Protein AF-A0ABD2WSH3-F1 (afdb_monomer_lite)

Structure (mmCIF, N/CA/C/O backbone):
data_AF-A0ABD2WSH3-F1
#
_entry.id   AF-A0ABD2WSH3-F1
#
loop_
_atom_site.group_PDB
_atom_site.id
_atom_site.type_symbol
_atom_site.label_atom_id
_atom_site.label_alt_id
_atom_site.label_comp_id
_atom_site.label_asym_id
_atom_site.label_entity_id
_atom_site.label_seq_id
_atom_site.pdbx_PDB_ins_code
_atom_site.Cartn_x
_atom_site.Cartn_y
_atom_site.Cartn_z
_atom_site.occupancy
_atom_site.B_iso_or_equiv
_atom_site.auth_seq_id
_atom_site.auth_comp_id
_atom_site.auth_asym_id
_atom_site.auth_atom_id
_atom_site.pdbx_PDB_model_num
ATOM 1 N N . MET A 1 1 ? 46.810 -30.510 35.797 1.00 37.12 1 MET A N 1
ATOM 2 C CA . MET A 1 1 ? 46.878 -29.130 35.278 1.00 37.12 1 MET A CA 1
ATOM 3 C C . MET A 1 1 ? 45.743 -29.002 34.269 1.00 37.12 1 MET A C 1
ATOM 5 O O . MET A 1 1 ? 45.830 -29.644 33.237 1.00 37.12 1 MET A O 1
ATOM 9 N N . THR A 1 2 ? 44.532 -28.614 34.702 1.00 35.97 2 THR A N 1
ATOM 10 C CA . THR A 1 2 ? 44.006 -27.218 34.716 1.00 35.97 2 THR A CA 1
ATOM 11 C C . THR A 1 2 ? 44.021 -26.618 33.307 1.00 35.97 2 THR A C 1
ATOM 13 O O . THR A 1 2 ? 45.069 -26.617 32.684 1.00 35.97 2 THR A O 1
ATOM 16 N N . SER A 1 3 ? 42.962 -26.050 32.745 1.00 34.59 3 SER A N 1
ATOM 17 C CA . SER A 1 3 ? 41.695 -25.569 33.289 1.00 34.59 3 SER A CA 1
ATOM 18 C C . SER A 1 3 ? 40.853 -25.078 32.103 1.00 34.59 3 SER A C 1
ATOM 20 O O . SER A 1 3 ? 41.436 -24.583 31.146 1.00 34.59 3 SER A O 1
ATOM 22 N N . LEU A 1 4 ? 39.527 -25.187 32.232 1.00 31.66 4 LEU A N 1
ATOM 23 C CA . LEU A 1 4 ? 38.538 -24.158 31.868 1.00 31.66 4 LEU A CA 1
ATOM 24 C C . LEU A 1 4 ? 38.618 -23.524 30.461 1.00 31.66 4 LEU A C 1
ATOM 26 O O . LEU A 1 4 ? 39.469 -22.685 30.196 1.00 31.66 4 LEU A O 1
ATOM 30 N N . ASP A 1 5 ? 37.665 -23.839 29.579 1.00 36.91 5 ASP A N 1
ATOM 31 C CA . ASP A 1 5 ? 36.360 -23.143 29.503 1.00 36.91 5 ASP A CA 1
ATOM 32 C C . ASP A 1 5 ? 35.685 -23.430 28.138 1.00 36.91 5 ASP A C 1
ATOM 34 O O . ASP A 1 5 ? 36.282 -23.250 27.084 1.00 36.91 5 ASP A O 1
ATOM 38 N N . VAL A 1 6 ? 34.525 -24.110 28.108 1.00 38.72 6 VAL A N 1
ATOM 39 C CA . VAL A 1 6 ? 33.180 -23.481 28.095 1.00 38.72 6 VAL A CA 1
ATOM 40 C C . VAL A 1 6 ? 32.954 -22.824 26.716 1.00 38.72 6 VAL A C 1
ATOM 42 O O . VAL A 1 6 ? 33.481 -21.761 26.434 1.00 38.72 6 VAL A O 1
ATOM 45 N N . LEU A 1 7 ? 32.268 -23.460 25.753 1.00 36.41 7 LEU A N 1
ATOM 46 C CA . LEU A 1 7 ? 30.800 -23.527 25.679 1.00 36.41 7 LEU A CA 1
ATOM 47 C C . LEU A 1 7 ? 30.296 -24.593 24.667 1.00 36.41 7 LEU A C 1
ATOM 49 O O . LEU A 1 7 ? 30.609 -24.536 23.482 1.00 36.41 7 LEU A O 1
ATOM 53 N N . THR A 1 8 ? 29.433 -25.487 25.180 1.00 39.41 8 THR A N 1
ATOM 54 C CA . THR A 1 8 ? 28.201 -26.064 24.569 1.00 39.41 8 THR A CA 1
ATOM 55 C C . THR A 1 8 ? 28.339 -26.903 23.286 1.00 39.41 8 THR A C 1
ATOM 57 O O . THR A 1 8 ? 28.443 -26.360 22.196 1.00 39.41 8 THR A O 1
ATOM 60 N N . ASN A 1 9 ? 28.394 -28.242 23.326 1.00 32.53 9 ASN A N 1
ATOM 61 C CA . ASN A 1 9 ? 27.318 -29.204 23.650 1.00 32.53 9 ASN A CA 1
ATOM 62 C C . ASN A 1 9 ? 25.937 -28.880 23.059 1.00 32.53 9 ASN A C 1
ATOM 64 O O . ASN A 1 9 ? 25.211 -28.096 23.659 1.00 32.53 9 ASN A O 1
ATOM 68 N N . ASN A 1 10 ? 25.580 -29.662 22.026 1.00 43.16 10 ASN A N 1
ATOM 69 C CA . ASN A 1 10 ? 24.238 -30.131 21.648 1.00 43.16 10 ASN A CA 1
ATOM 70 C C . ASN A 1 10 ? 23.160 -29.067 21.398 1.00 43.16 10 ASN A C 1
ATOM 72 O O . ASN A 1 10 ? 23.348 -27.899 21.684 1.00 43.16 10 ASN A O 1
ATOM 76 N N . VAL A 1 11 ? 21.987 -29.536 20.943 1.00 38.12 11 VAL A N 1
ATOM 77 C CA . VAL A 1 11 ? 20.699 -28.814 20.903 1.00 38.12 11 VAL A CA 1
ATOM 78 C C . VAL A 1 11 ? 20.495 -28.067 19.562 1.00 38.12 11 VAL A C 1
ATOM 80 O O . VAL A 1 11 ? 20.965 -26.957 19.397 1.00 38.12 11 VAL A O 1
ATOM 83 N N . PHE A 1 12 ? 19.834 -28.565 18.510 1.00 37.25 12 PHE A N 1
ATOM 84 C CA . PHE A 1 12 ? 18.786 -29.573 18.353 1.00 37.25 12 PHE A CA 1
ATOM 85 C C . PHE A 1 12 ? 18.734 -30.034 16.886 1.00 37.25 12 PHE A C 1
ATOM 87 O O . PHE A 1 12 ? 18.608 -29.204 15.988 1.00 37.25 12 PHE A O 1
ATOM 94 N N . ASP A 1 13 ? 18.670 -31.343 16.665 1.00 50.66 13 ASP A N 1
ATOM 95 C CA . ASP A 1 13 ? 17.848 -31.888 15.589 1.00 50.66 13 ASP A CA 1
ATOM 96 C C . ASP A 1 13 ? 16.456 -32.108 16.198 1.00 50.66 13 ASP A C 1
ATOM 98 O O . ASP A 1 13 ? 16.278 -33.037 16.982 1.00 50.66 13 ASP A O 1
ATOM 102 N N . HIS A 1 14 ? 15.511 -31.189 15.964 1.00 34.41 14 HIS A N 1
ATOM 103 C CA . HIS A 1 14 ? 14.078 -31.343 16.259 1.00 34.41 14 HIS A CA 1
ATOM 104 C C . HIS A 1 14 ? 13.249 -30.585 15.204 1.00 34.41 14 HIS A C 1
ATOM 106 O O . HIS A 1 14 ? 13.527 -29.413 14.933 1.00 34.41 14 HIS A O 1
ATOM 112 N N . PRO A 1 15 ? 12.189 -31.203 14.653 1.00 50.97 15 PRO A N 1
ATOM 113 C CA . PRO A 1 15 ? 11.318 -30.580 13.670 1.00 50.97 15 PRO A CA 1
ATOM 114 C C . PRO A 1 15 ? 10.407 -29.569 14.372 1.00 50.97 15 PRO A C 1
ATOM 116 O O . PRO A 1 15 ? 9.806 -29.872 15.403 1.00 50.97 15 PRO A O 1
ATOM 119 N N . ARG A 1 16 ? 10.256 -28.365 13.816 1.00 38.31 16 ARG A N 1
ATOM 120 C CA . ARG A 1 16 ? 9.211 -27.429 14.251 1.00 38.31 16 ARG A CA 1
ATOM 121 C C . ARG A 1 16 ? 8.373 -26.976 13.063 1.00 38.31 16 ARG A C 1
ATOM 123 O O . ARG A 1 16 ? 8.571 -25.909 12.498 1.00 38.31 16 ARG A O 1
ATOM 130 N N . SER A 1 17 ? 7.361 -27.782 12.750 1.00 51.34 17 SER A N 1
ATOM 131 C CA . SER A 1 17 ? 6.026 -27.212 12.539 1.00 51.34 17 SER A CA 1
ATOM 132 C C . SER A 1 17 ? 5.772 -26.172 13.636 1.00 51.34 17 SER A C 1
ATOM 134 O O . SER A 1 17 ? 5.991 -26.507 14.800 1.00 51.34 17 SER A O 1
ATOM 136 N N . ASN A 1 18 ? 5.371 -24.944 13.280 1.00 30.61 18 ASN A N 1
ATOM 137 C CA . ASN A 1 18 ? 4.349 -24.129 13.968 1.00 30.61 18 ASN A CA 1
ATOM 138 C C . ASN A 1 18 ? 4.483 -22.633 13.615 1.00 30.61 18 ASN A C 1
ATOM 140 O O . ASN A 1 18 ? 5.328 -21.917 14.139 1.00 30.61 18 ASN A O 1
ATOM 144 N N . SER A 1 19 ? 3.594 -22.168 12.731 1.00 37.47 19 SER A N 1
ATOM 145 C CA . SER A 1 19 ? 2.969 -20.835 12.771 1.00 37.47 19 SER A CA 1
ATOM 146 C C . SER A 1 19 ? 3.857 -19.603 13.038 1.00 37.47 19 SER A C 1
ATOM 148 O O . SER A 1 19 ? 3.606 -18.867 13.991 1.00 37.47 19 SER A O 1
ATOM 150 N N . ASN A 1 20 ? 4.800 -19.265 12.155 1.00 37.34 20 ASN A N 1
ATOM 151 C CA . ASN A 1 20 ? 5.231 -17.864 12.059 1.00 37.34 20 ASN A CA 1
ATOM 152 C C . ASN A 1 20 ? 4.184 -17.095 11.254 1.00 37.34 20 ASN A C 1
ATOM 154 O O . ASN A 1 20 ? 4.346 -16.864 10.054 1.00 37.34 20 ASN A O 1
ATOM 158 N N . SER A 1 21 ? 3.076 -16.729 11.902 1.00 54.91 21 SER A N 1
ATOM 159 C CA . SER A 1 21 ? 2.169 -15.758 11.307 1.00 54.91 21 SER A CA 1
ATOM 160 C C . SER A 1 21 ? 2.895 -14.411 11.252 1.00 54.91 21 SER A C 1
ATOM 162 O O . SER A 1 21 ? 2.955 -13.674 12.236 1.00 54.91 21 SER A O 1
ATOM 164 N 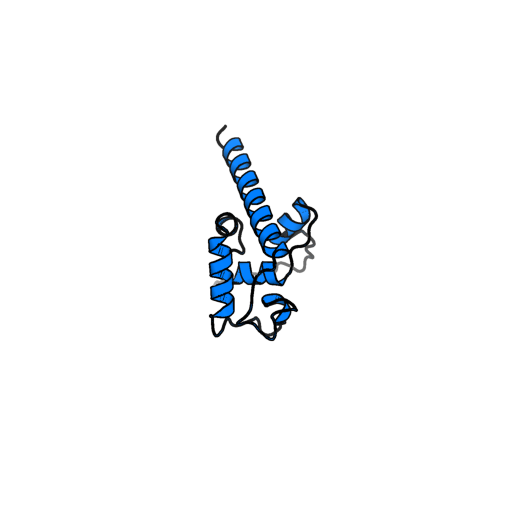N . THR A 1 22 ? 3.508 -14.104 10.110 1.00 79.50 22 THR A N 1
ATOM 165 C CA . THR A 1 22 ? 3.942 -12.742 9.789 1.00 79.50 22 THR A CA 1
ATOM 166 C C . THR A 1 22 ? 2.750 -11.793 9.925 1.00 79.50 22 THR A C 1
ATOM 168 O O . THR A 1 22 ? 1.615 -12.205 9.678 1.00 79.50 22 THR A O 1
ATOM 171 N N . PHE A 1 23 ? 3.005 -10.527 10.274 1.00 87.94 23 PHE A N 1
ATOM 172 C CA . PHE A 1 23 ? 1.998 -9.453 10.292 1.00 87.94 23 PHE A CA 1
ATOM 173 C C . PHE A 1 23 ? 1.019 -9.552 9.107 1.00 87.94 23 PHE A C 1
ATOM 175 O O . PHE A 1 23 ? -0.194 -9.529 9.295 1.00 87.94 23 PHE A O 1
ATOM 182 N N . TRP A 1 24 ? 1.557 -9.785 7.910 1.00 90.88 24 TRP A N 1
ATOM 183 C CA . TRP A 1 24 ? 0.794 -9.981 6.684 1.00 90.88 24 TRP A CA 1
ATOM 184 C C . TRP A 1 24 ? -0.102 -11.217 6.701 1.00 90.88 24 TRP A C 1
ATOM 186 O O . TRP A 1 24 ? -1.297 -11.086 6.479 1.00 90.88 24 TRP A O 1
ATOM 196 N N . SER A 1 25 ? 0.435 -12.396 7.026 1.00 90.88 25 SER A N 1
ATOM 197 C CA . SER A 1 25 ? -0.373 -13.624 7.084 1.00 90.88 25 SER A CA 1
ATOM 198 C C . SER A 1 25 ? -1.467 -13.578 8.158 1.00 90.88 25 SER A C 1
ATOM 200 O O . SER A 1 25 ? -2.495 -14.236 8.015 1.00 90.88 25 SER A O 1
ATOM 202 N N . THR A 1 26 ? -1.272 -12.791 9.223 1.00 89.06 26 THR A N 1
ATOM 203 C CA . THR A 1 26 ? -2.319 -12.528 10.217 1.00 89.06 26 THR A CA 1
ATOM 204 C C . THR A 1 26 ? -3.438 -11.684 9.615 1.00 89.06 26 THR A C 1
ATOM 206 O O . THR A 1 26 ? -4.599 -12.032 9.799 1.00 89.06 26 THR A O 1
ATOM 209 N N . LEU A 1 27 ? -3.112 -10.621 8.872 1.00 89.44 27 LEU A N 1
ATOM 210 C CA . LEU A 1 27 ? -4.113 -9.801 8.180 1.00 89.44 27 LEU A CA 1
ATOM 211 C C . LEU A 1 27 ? -4.862 -10.588 7.102 1.00 89.44 27 LEU A C 1
ATOM 213 O O . LEU A 1 27 ? -6.086 -10.550 7.067 1.00 89.44 27 LEU A O 1
ATOM 217 N N . GLU A 1 28 ? -4.134 -11.332 6.271 1.00 92.88 28 GLU A N 1
ATOM 218 C CA . GLU A 1 28 ? -4.701 -12.168 5.207 1.00 92.88 28 GLU A CA 1
ATOM 219 C C . GLU A 1 28 ? -5.701 -13.180 5.779 1.00 92.88 28 GLU A C 1
ATOM 221 O O . GLU A 1 28 ? -6.822 -13.290 5.289 1.00 92.88 28 GLU A O 1
ATOM 226 N N . ARG A 1 29 ? -5.346 -13.852 6.884 1.00 91.19 29 ARG A N 1
ATOM 227 C CA . ARG A 1 29 ? -6.243 -14.800 7.558 1.00 91.19 29 ARG A CA 1
ATOM 228 C C . ARG A 1 29 ? -7.420 -14.123 8.258 1.00 91.19 29 ARG A C 1
ATOM 230 O O . ARG A 1 29 ? -8.515 -14.668 8.239 1.00 91.19 29 ARG A O 1
ATOM 237 N N . ALA A 1 30 ? -7.198 -12.987 8.919 1.00 88.50 30 ALA A N 1
ATOM 238 C CA . ALA A 1 30 ? -8.236 -12.315 9.701 1.00 88.50 30 ALA A CA 1
ATOM 239 C C . ALA A 1 30 ? -9.377 -11.772 8.829 1.00 88.50 30 ALA A C 1
ATOM 241 O O . ALA A 1 30 ? -10.513 -11.712 9.292 1.00 88.50 30 ALA A O 1
ATOM 242 N N . TYR A 1 31 ? -9.073 -11.394 7.586 1.00 88.50 31 TYR A N 1
ATOM 243 C CA . TYR A 1 31 ? -10.027 -10.770 6.669 1.00 88.50 31 TYR A CA 1
ATOM 244 C C . TYR A 1 31 ? -10.314 -11.604 5.415 1.00 88.50 31 TYR A C 1
ATOM 246 O O . TYR A 1 31 ? -10.927 -11.082 4.491 1.00 88.50 31 TYR A O 1
ATOM 254 N N . ASP A 1 32 ? -9.876 -12.869 5.391 1.00 90.94 32 ASP A N 1
ATOM 255 C CA . ASP A 1 32 ? -10.038 -13.805 4.267 1.00 90.94 32 ASP A CA 1
ATOM 256 C C . ASP A 1 32 ? -9.678 -13.178 2.907 1.00 90.94 32 ASP A C 1
ATOM 258 O O . ASP A 1 32 ? -10.449 -13.183 1.948 1.00 90.94 32 ASP A O 1
ATOM 262 N N . LEU A 1 33 ? -8.496 -12.559 2.847 1.00 92.62 33 LEU A N 1
ATOM 263 C CA . LEU A 1 33 ? -8.013 -11.847 1.664 1.00 92.62 33 LEU A CA 1
ATOM 264 C C . LEU A 1 33 ? -6.562 -12.190 1.349 1.00 92.62 33 LEU A C 1
ATOM 266 O O . LEU A 1 33 ? -5.806 -12.651 2.203 1.00 92.62 33 LEU A O 1
ATOM 270 N N . GLN A 1 34 ? -6.155 -11.911 0.113 1.00 93.00 34 GLN A N 1
ATOM 271 C CA . GLN A 1 34 ? -4.774 -12.054 -0.331 1.00 93.00 34 GLN A CA 1
ATOM 272 C C . GLN A 1 34 ? -4.175 -10.675 -0.601 1.00 93.00 34 GLN A C 1
ATOM 274 O O . GLN A 1 34 ? -4.671 -9.934 -1.448 1.00 93.00 34 GLN A O 1
ATOM 279 N N . ILE A 1 35 ? -3.083 -10.336 0.090 1.00 94.12 35 ILE A N 1
ATOM 280 C CA . ILE A 1 35 ? -2.367 -9.082 -0.153 1.00 94.12 35 ILE A CA 1
ATOM 281 C C . ILE A 1 35 ? -1.311 -9.346 -1.235 1.00 94.12 35 ILE A C 1
ATOM 283 O O . ILE A 1 35 ? -0.473 -10.241 -1.051 1.00 94.12 35 ILE A O 1
ATOM 287 N N . PRO A 1 36 ? -1.290 -8.578 -2.342 1.00 93.94 36 PRO A N 1
ATOM 288 C CA . PRO A 1 36 ? -0.291 -8.757 -3.388 1.00 93.94 36 PRO A CA 1
ATOM 289 C C . PRO A 1 36 ? 1.143 -8.675 -2.849 1.00 93.94 36 PRO A C 1
ATOM 291 O O . PRO A 1 36 ? 1.469 -7.834 -2.005 1.00 93.94 36 PRO A O 1
ATOM 294 N N . THR A 1 37 ? 2.026 -9.542 -3.349 1.00 92.00 37 THR A N 1
ATOM 295 C CA . THR A 1 37 ? 3.423 -9.630 -2.886 1.00 92.00 37 THR A CA 1
ATOM 296 C C . THR A 1 37 ? 4.163 -8.297 -3.014 1.00 92.00 37 THR A C 1
ATOM 298 O O . THR A 1 37 ? 4.808 -7.877 -2.053 1.00 92.00 37 THR A O 1
ATOM 301 N N . TYR A 1 38 ? 3.997 -7.582 -4.132 1.00 91.62 38 TYR A N 1
ATOM 302 C CA . TYR A 1 38 ? 4.636 -6.276 -4.326 1.00 91.62 38 TYR A CA 1
ATOM 303 C C . TYR A 1 38 ? 4.147 -5.218 -3.344 1.00 91.62 38 TYR A C 1
ATOM 305 O O . TYR A 1 38 ? 4.957 -4.439 -2.854 1.00 91.62 38 TYR A O 1
ATOM 313 N N . VAL A 1 39 ? 2.866 -5.229 -2.966 1.00 94.44 39 VAL A N 1
ATOM 314 C CA . VAL A 1 39 ? 2.345 -4.316 -1.941 1.00 94.44 39 VAL A CA 1
ATOM 315 C C . VAL A 1 39 ? 3.057 -4.579 -0.613 1.00 94.44 39 VAL A C 1
ATOM 317 O O . VAL A 1 39 ? 3.610 -3.655 -0.016 1.00 94.44 39 VAL A O 1
ATOM 320 N N . LYS A 1 40 ? 3.143 -5.847 -0.185 1.00 93.50 40 LYS A N 1
ATOM 321 C CA . LYS A 1 40 ? 3.857 -6.230 1.048 1.00 93.50 40 LYS A CA 1
ATOM 322 C C . LYS A 1 40 ? 5.325 -5.808 1.009 1.00 93.50 40 LYS A C 1
ATOM 324 O O . LYS A 1 40 ? 5.845 -5.284 1.994 1.00 93.50 40 LYS A O 1
ATOM 329 N N . ASN A 1 41 ? 5.990 -6.019 -0.122 1.00 90.31 41 ASN A N 1
ATOM 330 C CA . ASN A 1 41 ? 7.408 -5.728 -0.288 1.00 90.31 41 ASN A CA 1
ATOM 331 C C . ASN A 1 41 ? 7.711 -4.226 -0.342 1.00 90.31 41 ASN A C 1
ATOM 333 O O . ASN A 1 41 ? 8.626 -3.776 0.349 1.00 90.31 41 ASN A O 1
ATOM 337 N N . ILE A 1 42 ? 6.920 -3.436 -1.075 1.00 91.44 42 ILE A N 1
ATOM 338 C CA . ILE A 1 42 ? 7.056 -1.974 -1.119 1.00 91.44 42 ILE A CA 1
ATOM 339 C C . ILE A 1 42 ? 6.833 -1.383 0.268 1.00 91.44 42 ILE A C 1
ATOM 341 O O . ILE A 1 42 ? 7.659 -0.601 0.741 1.00 91.44 42 ILE A O 1
ATOM 345 N N . LEU A 1 43 ? 5.761 -1.788 0.956 1.00 93.25 43 LEU A N 1
ATOM 346 C CA . LEU A 1 43 ? 5.489 -1.315 2.313 1.00 93.25 43 LEU A CA 1
ATOM 347 C C . LEU A 1 43 ? 6.606 -1.724 3.276 1.00 93.25 43 LEU A C 1
ATOM 349 O O . LEU A 1 43 ? 6.985 -0.951 4.149 1.00 93.25 43 LEU A O 1
ATOM 353 N N . ARG A 1 44 ? 7.206 -2.904 3.101 1.00 90.75 44 ARG A N 1
ATOM 354 C CA . ARG A 1 44 ? 8.352 -3.331 3.908 1.00 90.75 44 ARG A CA 1
ATOM 355 C C . ARG A 1 44 ? 9.592 -2.469 3.671 1.00 90.75 44 ARG A C 1
ATOM 357 O O . ARG A 1 44 ? 10.167 -2.001 4.649 1.00 90.75 44 ARG A O 1
ATOM 364 N N . ILE A 1 45 ? 9.984 -2.244 2.415 1.00 87.62 45 ILE A N 1
ATOM 365 C CA . ILE A 1 45 ? 11.164 -1.430 2.067 1.00 87.62 45 ILE A CA 1
ATOM 366 C C . ILE A 1 45 ? 10.982 0.028 2.497 1.00 87.62 45 ILE A C 1
ATOM 368 O O . ILE A 1 45 ? 11.935 0.661 2.940 1.00 87.62 45 ILE A O 1
ATOM 372 N N . THR A 1 46 ? 9.759 0.549 2.430 1.00 90.44 46 THR A N 1
ATOM 373 C CA . THR A 1 46 ? 9.446 1.917 2.871 1.00 90.44 46 THR A CA 1
ATOM 374 C C . THR A 1 46 ? 9.243 2.055 4.383 1.00 90.44 46 THR A C 1
ATOM 376 O O . THR A 1 46 ? 8.926 3.140 4.858 1.00 90.44 46 THR A O 1
ATOM 379 N N . GLY A 1 47 ? 9.457 0.989 5.166 1.00 90.44 47 GLY A N 1
ATOM 380 C CA . GLY A 1 47 ? 9.419 1.037 6.635 1.00 90.44 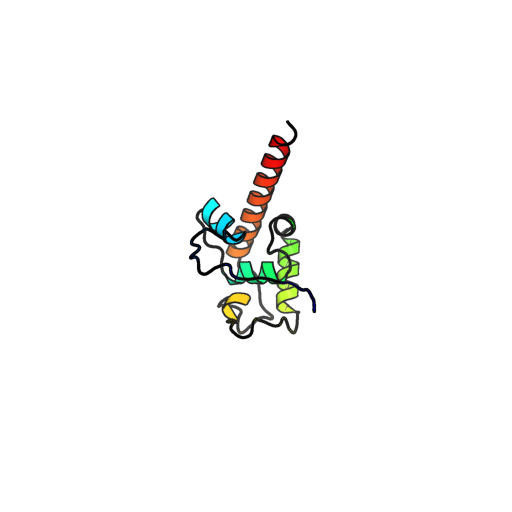47 GLY A CA 1
ATOM 381 C C . GLY A 1 47 ? 8.031 0.849 7.264 1.00 90.44 47 GLY A C 1
ATOM 382 O O . GLY A 1 47 ? 7.883 0.946 8.484 1.00 90.44 47 GLY A O 1
ATOM 383 N N . TYR A 1 48 ? 7.023 0.512 6.460 1.00 93.75 48 TYR A N 1
ATOM 384 C CA . TYR A 1 48 ? 5.631 0.276 6.858 1.00 93.75 48 TYR A CA 1
ATOM 385 C C . TYR A 1 48 ? 5.270 -1.211 7.019 1.00 93.75 48 TYR A C 1
ATOM 387 O O . TYR A 1 48 ? 4.112 -1.554 7.231 1.00 93.75 48 TYR A O 1
ATOM 395 N N . GLY A 1 49 ? 6.251 -2.117 6.966 1.00 89.81 49 GLY A N 1
ATOM 396 C CA . GLY A 1 49 ? 6.036 -3.569 7.066 1.00 89.81 49 GLY A CA 1
ATOM 397 C C . GLY A 1 49 ? 5.743 -4.120 8.468 1.00 89.81 49 GLY A C 1
ATOM 398 O O . GLY A 1 49 ? 5.857 -5.328 8.673 1.00 89.81 49 GLY A O 1
ATOM 399 N N . ASN A 1 50 ? 5.427 -3.263 9.440 1.00 88.56 50 ASN A N 1
ATOM 400 C CA . ASN A 1 50 ? 5.120 -3.644 10.818 1.00 88.56 50 ASN A CA 1
ATOM 401 C C . ASN A 1 50 ? 3.825 -2.955 11.292 1.00 88.56 50 ASN A C 1
ATOM 403 O O . ASN A 1 50 ? 3.529 -1.863 10.805 1.00 88.56 50 ASN A O 1
ATOM 407 N N . PRO A 1 51 ? 3.094 -3.521 12.273 1.00 88.62 51 PRO A N 1
ATOM 408 C CA . PRO A 1 51 ? 1.794 -2.993 12.692 1.00 88.62 51 PRO A CA 1
ATOM 409 C C . PRO A 1 51 ? 1.813 -1.524 13.133 1.00 88.62 51 PRO A C 1
ATOM 411 O O . PRO A 1 51 ? 0.875 -0.791 12.838 1.00 88.62 51 PRO A O 1
ATOM 414 N N . ILE A 1 52 ? 2.872 -1.085 13.825 1.00 89.25 52 ILE A N 1
ATOM 415 C CA . ILE A 1 52 ? 2.960 0.262 14.410 1.00 89.25 52 ILE A CA 1
ATOM 416 C C . ILE A 1 52 ? 3.098 1.312 13.308 1.00 89.25 52 ILE A C 1
ATOM 418 O O . ILE A 1 52 ? 2.364 2.299 13.295 1.00 89.25 52 ILE A O 1
ATOM 422 N N . SER A 1 53 ? 4.033 1.104 12.380 1.00 92.50 53 SER A N 1
ATOM 423 C CA . SER A 1 53 ? 4.212 2.008 11.243 1.00 92.50 53 SER A CA 1
ATOM 424 C C . SER A 1 53 ? 3.022 1.933 10.288 1.00 92.50 53 SER A C 1
ATOM 426 O O . SER A 1 53 ? 2.572 2.966 9.805 1.00 92.50 53 SER A O 1
ATOM 428 N N . PHE A 1 54 ? 2.4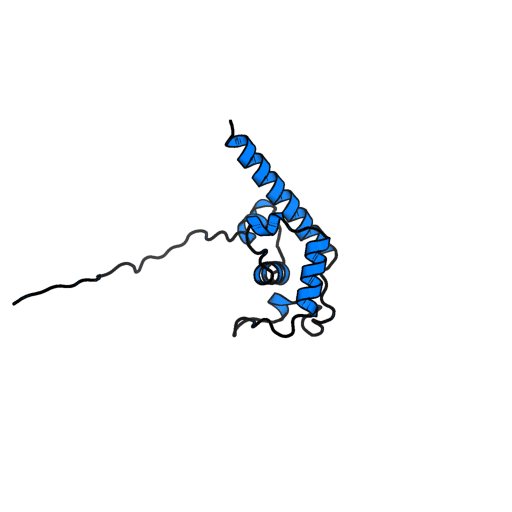83 0.734 10.048 1.00 94.69 54 PHE A N 1
ATOM 429 C CA . PHE A 1 54 ? 1.377 0.512 9.116 1.00 94.69 54 PHE A CA 1
ATOM 430 C C . PHE A 1 54 ? 0.135 1.334 9.478 1.00 94.69 54 PHE A C 1
ATOM 432 O O . PHE A 1 54 ? -0.456 1.965 8.611 1.00 94.69 54 PHE A O 1
ATOM 439 N N . GLN A 1 55 ? -0.209 1.438 10.766 1.00 94.00 55 GLN A N 1
ATOM 440 C CA . GLN A 1 55 ? -1.336 2.261 11.235 1.00 94.00 55 GLN A CA 1
ATOM 441 C C . GLN A 1 55 ? -1.223 3.751 10.881 1.00 94.00 55 GLN A C 1
ATOM 443 O O . GLN A 1 55 ? -2.217 4.471 10.942 1.00 94.00 55 GLN A O 1
ATOM 448 N N . ARG A 1 56 ? -0.026 4.237 10.545 1.00 94.31 56 ARG A N 1
ATOM 449 C CA . ARG A 1 56 ? 0.222 5.647 10.225 1.00 94.31 56 ARG A CA 1
ATOM 450 C C . ARG A 1 56 ? 0.056 5.962 8.742 1.00 94.31 56 ARG A C 1
ATOM 452 O O . ARG A 1 56 ? 0.166 7.127 8.381 1.00 94.31 56 ARG A O 1
ATOM 459 N N . ILE A 1 57 ? -0.201 4.960 7.899 1.00 96.88 57 ILE A N 1
ATOM 460 C CA . ILE A 1 57 ? -0.419 5.178 6.470 1.00 96.88 57 ILE A CA 1
ATOM 461 C C . ILE A 1 57 ? -1.683 6.025 6.270 1.00 96.88 57 ILE A C 1
ATOM 463 O O . ILE A 1 57 ? -2.756 5.738 6.802 1.00 96.88 57 ILE A O 1
ATOM 467 N N . THR A 1 58 ? -1.530 7.076 5.475 1.00 96.94 58 THR A N 1
ATOM 468 C CA . THR A 1 58 ? -2.587 7.956 4.968 1.00 96.94 58 THR A CA 1
ATOM 469 C C . THR A 1 58 ? -2.565 7.956 3.435 1.00 96.94 58 THR A C 1
ATOM 471 O O . THR A 1 58 ? -1.593 7.464 2.850 1.00 96.94 58 THR A O 1
ATOM 474 N N . PRO A 1 59 ? -3.577 8.534 2.759 1.00 97.25 59 PRO A N 1
ATOM 475 C CA . PRO A 1 59 ? -3.515 8.755 1.313 1.00 97.25 59 PRO A CA 1
ATOM 476 C C . PRO A 1 59 ? -2.228 9.479 0.880 1.00 97.25 59 PRO A C 1
ATOM 478 O O . PRO A 1 59 ? -1.525 8.994 -0.004 1.00 97.25 59 PRO A O 1
ATOM 481 N N . ASP A 1 60 ? -1.849 10.546 1.588 1.00 97.56 60 ASP A N 1
ATOM 482 C CA . ASP A 1 60 ? -0.605 11.284 1.328 1.00 97.56 60 ASP A CA 1
ATOM 483 C C . ASP A 1 60 ? 0.635 10.401 1.524 1.00 97.56 60 ASP A C 1
ATOM 485 O O . ASP A 1 60 ? 1.590 10.468 0.755 1.00 97.56 60 ASP A O 1
ATOM 489 N N . THR A 1 61 ? 0.622 9.518 2.529 1.00 96.56 61 THR A N 1
ATOM 490 C CA . THR A 1 61 ? 1.723 8.571 2.764 1.00 96.56 61 THR A CA 1
ATOM 491 C C . THR A 1 61 ? 1.892 7.610 1.588 1.00 96.56 61 THR A C 1
ATOM 493 O O . THR A 1 61 ? 3.021 7.338 1.184 1.00 96.56 61 THR A O 1
ATOM 496 N N . LEU A 1 62 ? 0.791 7.110 1.015 1.00 96.50 62 LEU A N 1
ATOM 497 C CA . LEU A 1 62 ? 0.845 6.256 -0.174 1.00 96.50 62 LEU A CA 1
ATOM 498 C C . LEU A 1 62 ? 1.411 7.005 -1.379 1.00 96.50 62 LEU A C 1
ATOM 500 O O . LEU A 1 62 ? 2.227 6.446 -2.108 1.00 96.50 62 LEU A O 1
ATOM 504 N N . GLU A 1 63 ? 1.047 8.274 -1.561 1.00 96.44 63 GLU A N 1
ATOM 505 C CA . GLU A 1 63 ? 1.626 9.105 -2.617 1.00 96.44 63 GLU A CA 1
ATOM 506 C C . GLU A 1 63 ? 3.139 9.291 -2.427 1.00 96.44 63 GLU A C 1
ATOM 508 O O . GLU A 1 63 ? 3.906 9.111 -3.374 1.00 96.44 63 GLU A O 1
ATOM 513 N N . GLN A 1 64 ? 3.598 9.549 -1.198 1.00 95.56 64 GLN A N 1
ATOM 514 C CA . GLN A 1 64 ? 5.031 9.641 -0.897 1.00 95.56 64 GLN A CA 1
ATOM 515 C C . GLN A 1 64 ? 5.769 8.321 -1.153 1.00 95.56 64 GLN A C 1
ATOM 517 O O . GLN A 1 64 ? 6.889 8.328 -1.668 1.00 95.56 64 GLN A O 1
ATOM 522 N N . ILE A 1 65 ? 5.142 7.182 -0.849 1.00 94.81 65 ILE A N 1
ATOM 523 C CA . ILE A 1 65 ? 5.685 5.854 -1.161 1.00 94.81 65 ILE A CA 1
ATOM 524 C C . ILE A 1 65 ? 5.813 5.669 -2.675 1.00 94.81 65 ILE A C 1
ATOM 526 O O . ILE A 1 65 ? 6.855 5.216 -3.146 1.00 94.81 65 ILE A O 1
ATOM 530 N N . GLU A 1 66 ? 4.802 6.047 -3.459 1.00 94.31 66 GLU A N 1
ATOM 531 C CA . GLU A 1 66 ? 4.882 5.970 -4.919 1.00 94.31 66 GLU A CA 1
ATOM 532 C C . GLU A 1 66 ? 6.007 6.853 -5.470 1.00 94.31 66 GLU A C 1
ATOM 534 O O . GLU A 1 66 ? 6.802 6.387 -6.287 1.00 94.31 66 GLU A O 1
ATOM 539 N N . ILE A 1 67 ? 6.126 8.097 -4.995 1.00 93.75 67 ILE A N 1
ATOM 540 C CA . ILE A 1 67 ? 7.207 9.015 -5.384 1.00 93.75 67 ILE A CA 1
ATOM 541 C C . ILE A 1 67 ? 8.567 8.399 -5.056 1.00 93.75 67 ILE A C 1
ATOM 543 O O . ILE A 1 67 ? 9.455 8.367 -5.912 1.00 93.75 67 ILE A O 1
ATOM 547 N N . PHE A 1 68 ? 8.732 7.862 -3.850 1.00 91.31 68 PHE A N 1
ATOM 548 C CA . PHE A 1 68 ? 9.949 7.178 -3.432 1.00 91.31 68 PHE A CA 1
ATOM 549 C C . PHE A 1 68 ? 10.286 6.001 -4.354 1.00 91.31 68 PHE A C 1
ATOM 551 O O . PHE A 1 68 ? 11.423 5.887 -4.818 1.00 91.31 68 PHE A O 1
ATOM 558 N N . VAL A 1 69 ? 9.308 5.155 -4.689 1.00 89.19 69 VAL A N 1
ATOM 559 C CA . VAL A 1 69 ? 9.516 4.015 -5.592 1.00 89.19 69 VAL A CA 1
ATOM 560 C C . VAL A 1 69 ? 9.923 4.484 -6.990 1.00 89.19 69 VAL A C 1
ATOM 562 O O . VAL A 1 69 ? 10.847 3.896 -7.553 1.00 89.19 69 VAL A O 1
ATOM 565 N N . ARG A 1 70 ? 9.309 5.549 -7.525 1.00 90.25 70 ARG A N 1
ATOM 566 C CA . ARG A 1 70 ? 9.622 6.109 -8.855 1.00 90.25 70 ARG A CA 1
ATOM 567 C C . ARG A 1 70 ? 11.000 6.771 -8.931 1.00 90.25 70 ARG A C 1
ATOM 569 O O . ARG A 1 70 ? 11.635 6.713 -9.979 1.00 90.25 70 ARG A O 1
ATOM 576 N N . THR A 1 71 ? 11.437 7.431 -7.857 1.00 87.69 71 THR A N 1
ATOM 577 C CA . THR A 1 71 ? 12.612 8.328 -7.871 1.00 87.69 71 THR A CA 1
ATOM 578 C C . THR A 1 71 ? 13.883 7.698 -7.324 1.00 87.69 71 THR A C 1
ATOM 580 O O . THR A 1 71 ? 14.983 8.114 -7.685 1.00 87.69 71 THR A O 1
ATOM 583 N N . SER A 1 72 ? 13.769 6.694 -6.460 1.00 78.38 72 SER A N 1
ATOM 584 C CA . SER A 1 72 ? 14.940 6.163 -5.774 1.00 78.38 72 SER A CA 1
ATOM 585 C C . SER A 1 72 ? 15.772 5.280 -6.695 1.00 78.38 72 SER A C 1
ATOM 587 O O . SER A 1 72 ? 15.399 4.153 -7.016 1.00 78.38 72 SER A O 1
ATOM 589 N N . VAL A 1 73 ? 16.928 5.788 -7.102 1.00 59.00 73 VAL A N 1
ATOM 590 C CA . VAL A 1 73 ? 17.745 5.228 -8.187 1.00 59.00 73 VAL A CA 1
ATOM 591 C C . VAL A 1 73 ? 18.244 3.801 -7.913 1.00 59.00 73 VAL A C 1
ATOM 593 O O . VAL A 1 73 ? 18.454 3.052 -8.859 1.00 59.00 73 VAL A O 1
ATOM 596 N N . SER A 1 74 ? 18.364 3.363 -6.655 1.00 65.19 74 SER A N 1
ATOM 597 C CA . SER A 1 74 ? 18.765 1.987 -6.345 1.00 65.19 74 SER A CA 1
ATOM 598 C C . SER A 1 74 ? 18.344 1.584 -4.933 1.00 65.19 74 SER A C 1
ATOM 600 O O . SER A 1 74 ? 18.917 2.061 -3.955 1.00 65.19 74 SER A O 1
ATOM 602 N N . PHE A 1 75 ? 17.345 0.707 -4.819 1.00 68.44 75 PHE A N 1
ATOM 603 C CA . PHE A 1 75 ? 17.226 -0.141 -3.634 1.00 68.44 75 PHE A CA 1
ATOM 604 C C . PHE A 1 75 ? 17.771 -1.507 -4.016 1.00 68.44 75 PHE A C 1
ATOM 606 O O . PHE A 1 75 ? 17.263 -2.082 -4.980 1.00 68.44 75 PHE A O 1
ATOM 613 N N . PRO A 1 76 ? 18.801 -2.015 -3.317 1.00 67.19 76 PRO A N 1
ATOM 614 C CA . PRO A 1 76 ? 19.324 -3.336 -3.600 1.00 67.19 76 PRO A CA 1
ATOM 615 C C . PRO A 1 76 ? 18.224 -4.352 -3.308 1.00 67.19 76 PRO A C 1
ATOM 617 O O . PRO A 1 76 ? 17.830 -4.559 -2.158 1.00 67.19 76 PRO A O 1
ATOM 620 N N . LEU A 1 77 ? 17.698 -4.951 -4.370 1.00 74.62 77 LEU A N 1
ATOM 621 C CA . LEU A 1 77 ? 16.826 -6.102 -4.253 1.00 74.62 77 LEU A CA 1
ATOM 622 C C . LEU A 1 77 ? 17.671 -7.304 -3.792 1.00 74.62 77 LEU A C 1
ATOM 624 O O . LEU A 1 77 ? 18.856 -7.381 -4.133 1.00 74.62 77 LEU A O 1
ATOM 628 N N . PRO A 1 78 ? 17.115 -8.236 -2.998 1.00 77.81 78 PRO A N 1
ATOM 629 C CA . PRO A 1 78 ? 17.806 -9.481 -2.677 1.00 77.81 78 PRO A CA 1
ATOM 630 C C . PRO A 1 78 ? 18.289 -10.187 -3.952 1.00 77.81 78 PRO A C 1
ATOM 632 O O . PRO A 1 78 ? 17.572 -10.197 -4.952 1.00 77.81 78 PRO A O 1
ATOM 635 N N . ALA A 1 79 ? 19.483 -10.784 -3.911 1.00 69.31 79 ALA A N 1
ATOM 636 C CA . ALA A 1 79 ? 20.156 -11.343 -5.091 1.00 69.31 79 ALA A CA 1
ATOM 637 C C . ALA A 1 79 ? 19.306 -12.361 -5.879 1.00 69.31 79 ALA A C 1
ATOM 639 O O . ALA A 1 79 ? 19.415 -12.424 -7.099 1.00 69.31 79 ALA A O 1
ATOM 640 N N . ASP A 1 80 ? 18.421 -13.091 -5.194 1.00 74.38 80 ASP A N 1
ATOM 641 C CA . ASP A 1 80 ? 17.551 -14.118 -5.785 1.00 74.38 80 ASP A CA 1
ATOM 642 C C . ASP A 1 80 ? 16.100 -13.651 -5.985 1.00 74.38 80 ASP A C 1
ATOM 644 O O . ASP A 1 80 ? 15.187 -14.465 -6.136 1.00 74.38 80 ASP A O 1
ATOM 648 N N . SER A 1 81 ? 15.845 -12.344 -5.920 1.00 78.69 81 SER A N 1
ATOM 649 C CA . SER A 1 81 ? 14.486 -11.818 -6.015 1.00 78.69 81 SER A CA 1
ATOM 650 C C . SER A 1 81 ? 14.094 -11.399 -7.426 1.00 78.69 81 SER A C 1
ATOM 652 O O . SER A 1 81 ? 14.908 -10.928 -8.219 1.00 78.69 81 SER A O 1
ATOM 654 N N . ARG A 1 82 ? 12.806 -11.566 -7.729 1.00 82.69 82 ARG A N 1
ATOM 655 C CA . ARG A 1 82 ? 12.205 -11.138 -8.988 1.00 82.69 82 ARG A CA 1
ATOM 656 C C . ARG A 1 82 ? 11.744 -9.693 -8.876 1.00 82.69 82 ARG A C 1
ATOM 658 O O . ARG A 1 82 ? 11.078 -9.333 -7.909 1.00 82.69 82 ARG A O 1
ATOM 665 N N . GLU A 1 83 ? 12.039 -8.865 -9.871 1.00 82.25 83 GLU A N 1
ATOM 666 C CA . GLU A 1 83 ? 11.618 -7.459 -9.861 1.00 82.25 83 GLU A CA 1
ATOM 667 C C . GLU A 1 83 ? 10.086 -7.304 -9.821 1.00 82.25 83 GLU A C 1
ATOM 669 O O . GLU A 1 83 ? 9.563 -6.371 -9.207 1.00 82.25 83 GLU A O 1
ATOM 674 N N . GLU A 1 84 ? 9.337 -8.246 -10.404 1.00 86.12 84 GLU A N 1
ATOM 675 C CA . GLU A 1 84 ? 7.870 -8.254 -10.359 1.00 86.12 84 GLU A CA 1
ATOM 676 C C . GLU A 1 84 ? 7.327 -8.391 -8.933 1.00 86.12 84 GLU A C 1
ATOM 678 O O . GLU A 1 84 ? 6.260 -7.850 -8.632 1.00 86.12 84 GLU A O 1
ATOM 683 N N . ASP A 1 85 ? 8.073 -9.038 -8.034 1.00 86.19 85 ASP A N 1
ATOM 684 C CA . ASP A 1 85 ? 7.702 -9.152 -6.623 1.00 86.19 85 ASP A CA 1
ATOM 685 C C . ASP A 1 85 ? 7.823 -7.814 -5.886 1.00 86.19 85 ASP A C 1
ATOM 687 O O . ASP A 1 85 ? 7.379 -7.716 -4.745 1.00 86.19 85 ASP A O 1
ATOM 691 N N . TYR A 1 86 ? 8.411 -6.787 -6.502 1.00 83.62 86 TYR A N 1
ATOM 692 C CA . TYR A 1 86 ? 8.620 -5.466 -5.906 1.00 83.62 86 TYR A CA 1
ATOM 693 C C . TYR A 1 86 ? 7.902 -4.350 -6.648 1.00 83.62 86 TYR A C 1
ATOM 695 O O . TYR A 1 86 ? 7.520 -3.371 -6.018 1.00 83.62 86 TYR A O 1
ATOM 703 N N . PHE A 1 87 ? 7.684 -4.486 -7.953 1.00 81.62 87 PHE A N 1
ATOM 704 C CA . PHE A 1 87 ? 7.050 -3.440 -8.763 1.00 81.62 87 PHE A CA 1
ATOM 705 C C . PHE A 1 87 ? 5.711 -3.873 -9.368 1.00 81.62 87 PHE A C 1
ATOM 707 O O . PHE A 1 87 ? 5.005 -3.053 -9.954 1.00 81.62 87 PHE A O 1
ATOM 714 N N . GLY A 1 88 ? 5.339 -5.145 -9.217 1.00 83.81 88 GLY A N 1
ATOM 715 C CA . GLY A 1 88 ? 4.184 -5.729 -9.882 1.00 83.81 88 GLY A CA 1
ATOM 716 C C . GLY A 1 88 ? 4.418 -5.928 -11.383 1.00 83.81 88 GLY A C 1
ATOM 717 O O . GLY A 1 88 ? 5.320 -5.355 -11.998 1.00 83.81 88 GLY A O 1
ATOM 718 N N . HIS A 1 89 ? 3.564 -6.740 -12.003 1.00 84.44 89 HIS A N 1
ATOM 719 C CA . HIS A 1 89 ? 3.708 -7.100 -13.417 1.00 84.44 89 HIS A CA 1
ATOM 720 C C . HIS A 1 89 ? 3.597 -5.902 -14.374 1.00 84.44 89 HIS A C 1
ATOM 722 O O . HIS A 1 89 ? 4.221 -5.901 -15.431 1.00 84.44 89 HIS A O 1
ATOM 728 N N . PHE A 1 90 ? 2.826 -4.874 -14.010 1.00 80.12 90 PHE A N 1
ATOM 729 C CA . PHE A 1 90 ? 2.581 -3.719 -14.877 1.00 80.12 90 PHE A CA 1
ATOM 730 C C . PHE A 1 90 ? 3.745 -2.724 -14.922 1.00 80.12 90 PHE A C 1
ATOM 732 O O . PHE A 1 90 ? 3.944 -2.068 -15.946 1.00 80.12 90 PHE A O 1
ATOM 739 N N . PHE A 1 91 ? 4.515 -2.608 -13.836 1.00 82.06 91 PHE A N 1
ATOM 740 C CA . PHE A 1 91 ? 5.515 -1.547 -13.686 1.00 82.06 91 PHE A CA 1
ATOM 741 C C . PHE A 1 91 ? 6.954 -2.051 -13.614 1.00 82.06 91 PHE A C 1
ATOM 743 O O . PHE A 1 91 ? 7.855 -1.218 -13.577 1.00 82.06 91 PHE A O 1
ATOM 750 N N . VAL A 1 92 ? 7.187 -3.368 -13.678 1.00 81.81 92 VAL A N 1
ATOM 751 C CA . VAL A 1 92 ? 8.536 -3.963 -13.675 1.00 81.81 92 VAL A CA 1
ATOM 752 C C . VAL A 1 92 ? 9.476 -3.285 -14.684 1.00 81.81 92 VAL A C 1
ATOM 754 O O . VAL A 1 92 ? 10.539 -2.803 -14.321 1.00 81.81 92 VAL A O 1
ATOM 757 N N . ASN A 1 93 ? 9.016 -3.081 -15.923 1.00 82.06 93 ASN A N 1
ATOM 758 C CA . ASN A 1 93 ? 9.812 -2.454 -16.987 1.00 82.06 93 ASN A CA 1
ATOM 759 C C . ASN A 1 93 ? 9.684 -0.918 -17.045 1.00 82.06 93 ASN A C 1
ATOM 761 O O . ASN A 1 93 ? 10.282 -0.277 -17.908 1.00 82.06 93 ASN A O 1
ATOM 765 N N . LYS A 1 94 ? 8.845 -0.315 -16.193 1.00 85.06 94 LYS A N 1
ATOM 766 C CA . LYS A 1 94 ? 8.529 1.126 -16.191 1.00 85.06 94 LYS A CA 1
ATOM 767 C C . LYS A 1 94 ? 8.387 1.653 -14.767 1.00 85.06 94 LYS A C 1
ATOM 769 O O . LYS A 1 94 ? 7.388 2.279 -14.412 1.00 85.06 94 LYS A O 1
ATOM 774 N N . ARG A 1 95 ? 9.405 1.406 -13.943 1.00 83.88 95 ARG A N 1
ATOM 775 C CA . ARG A 1 95 ? 9.423 1.779 -12.522 1.00 83.88 95 ARG A CA 1
ATOM 776 C C . ARG A 1 95 ? 9.165 3.269 -12.279 1.00 83.88 95 ARG A C 1
ATOM 778 O O . ARG A 1 95 ? 8.503 3.639 -11.315 1.00 83.88 95 ARG A O 1
ATOM 785 N N . ASN A 1 96 ? 9.634 4.131 -13.176 1.00 87.31 96 ASN A N 1
ATOM 786 C CA . ASN A 1 96 ? 9.406 5.576 -13.125 1.00 87.31 96 ASN A CA 1
ATOM 787 C C . ASN A 1 96 ? 7.921 5.976 -13.242 1.00 87.31 96 ASN A C 1
ATOM 789 O O . ASN A 1 96 ? 7.572 7.108 -12.920 1.00 87.31 96 ASN A O 1
ATOM 793 N N . LEU A 1 97 ? 7.055 5.061 -13.688 1.00 89.81 97 LEU A N 1
ATOM 794 C CA . LEU A 1 97 ? 5.605 5.242 -13.785 1.00 89.81 97 LEU A CA 1
ATOM 795 C C . LEU A 1 97 ? 4.834 4.484 -12.697 1.00 89.81 97 LEU A C 1
ATOM 797 O O . LEU A 1 97 ? 3.610 4.415 -12.770 1.00 89.81 97 LEU A O 1
ATOM 801 N N . PHE A 1 98 ? 5.529 3.894 -11.719 1.00 91.56 98 PHE A N 1
ATOM 802 C CA . PHE A 1 98 ? 4.902 3.094 -10.673 1.00 91.56 98 PHE A CA 1
ATOM 803 C C . PHE A 1 98 ? 3.795 3.866 -9.949 1.00 91.56 98 PHE A C 1
ATOM 805 O O . PHE A 1 98 ? 4.010 4.974 -9.454 1.00 91.56 98 PHE A O 1
ATOM 812 N N . THR A 1 99 ? 2.631 3.245 -9.817 1.00 94.00 99 THR A N 1
ATOM 813 C CA . THR A 1 99 ? 1.547 3.726 -8.963 1.00 94.00 99 THR A CA 1
ATOM 814 C C . THR A 1 99 ? 0.818 2.530 -8.373 1.00 94.00 99 THR A C 1
ATOM 816 O O . THR A 1 99 ? 0.739 1.474 -9.007 1.00 94.00 99 THR A O 1
ATOM 819 N N . PHE A 1 100 ? 0.292 2.677 -7.160 1.00 94.56 100 PHE A N 1
ATOM 820 C CA . PHE A 1 100 ? -0.653 1.701 -6.648 1.00 94.56 100 PHE A CA 1
ATOM 821 C C . PHE A 1 100 ? -1.922 1.771 -7.490 1.00 94.56 100 PHE A C 1
ATOM 823 O O . PHE A 1 100 ? -2.438 2.855 -7.776 1.00 94.56 100 PHE A O 1
ATOM 830 N N . THR A 1 101 ? -2.441 0.613 -7.887 1.00 93.69 101 THR A N 1
ATOM 831 C CA . THR A 1 101 ? -3.742 0.576 -8.554 1.00 93.69 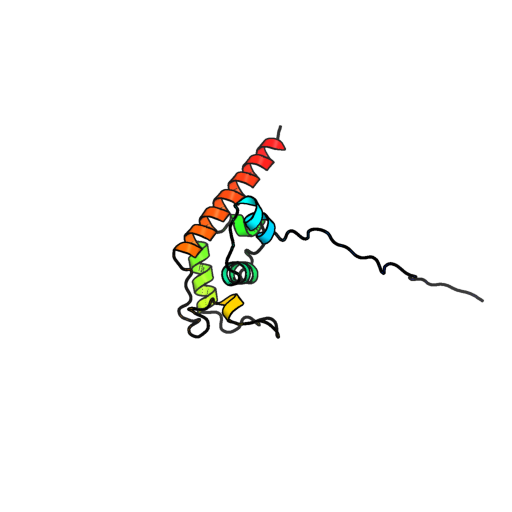101 THR A CA 1
ATOM 832 C C . THR A 1 101 ? -4.824 1.088 -7.593 1.00 93.69 101 THR A C 1
ATOM 834 O O . THR A 1 101 ? -4.626 1.054 -6.374 1.00 93.69 101 THR A O 1
ATOM 837 N N . PRO A 1 102 ? -5.991 1.539 -8.091 1.00 94.88 102 PRO A N 1
ATOM 838 C CA . PRO A 1 102 ? -7.091 1.937 -7.212 1.00 94.88 102 PRO A CA 1
ATOM 839 C C . PRO A 1 102 ? -7.442 0.853 -6.180 1.00 94.88 102 PRO A C 1
ATOM 841 O O . PRO A 1 102 ? -7.568 1.152 -4.998 1.00 94.88 102 PRO A O 1
ATOM 844 N N . GLY A 1 103 ? -7.467 -0.417 -6.604 1.00 95.62 103 GLY A N 1
ATOM 845 C CA . GLY A 1 103 ? -7.719 -1.550 -5.712 1.00 95.62 103 GLY A CA 1
ATOM 846 C C . GLY A 1 103 ? -6.640 -1.752 -4.645 1.00 95.62 103 GLY A C 1
ATOM 847 O O . GLY A 1 103 ? -6.974 -2.072 -3.508 1.00 95.62 103 GLY A O 1
ATOM 848 N N . ASP A 1 104 ? -5.362 -1.515 -4.960 1.00 95.38 104 ASP A N 1
ATOM 849 C CA . ASP A 1 104 ? -4.290 -1.578 -3.954 1.00 95.38 104 ASP A CA 1
ATOM 850 C C . ASP A 1 104 ? -4.447 -0.490 -2.895 1.00 95.38 104 ASP A C 1
ATOM 852 O O . ASP A 1 104 ? -4.230 -0.738 -1.710 1.00 95.38 104 ASP A O 1
ATOM 856 N N . ARG A 1 105 ? -4.809 0.726 -3.321 1.00 97.25 105 ARG A N 1
ATOM 857 C CA . ARG A 1 105 ? -5.009 1.862 -2.416 1.00 97.25 105 ARG A CA 1
ATOM 858 C C . ARG A 1 105 ? -6.164 1.587 -1.462 1.00 97.25 105 ARG A C 1
ATOM 860 O O . ARG A 1 105 ? -5.981 1.720 -0.252 1.00 97.25 105 ARG A O 1
ATOM 867 N N . ASP A 1 106 ? -7.299 1.140 -1.993 1.00 97.12 106 ASP A N 1
ATOM 868 C CA . ASP A 1 106 ? -8.477 0.786 -1.199 1.00 97.12 106 ASP A CA 1
ATOM 869 C C . ASP A 1 106 ? -8.172 -0.363 -0.232 1.00 97.12 106 ASP A C 1
ATOM 871 O O . ASP A 1 106 ? -8.527 -0.300 0.946 1.00 97.12 106 ASP A O 1
ATOM 875 N N . LEU A 1 107 ? -7.441 -1.384 -0.696 1.00 96.44 107 LEU A N 1
ATOM 876 C CA . LEU A 1 107 ? -7.004 -2.503 0.135 1.00 96.44 107 LEU A CA 1
ATOM 877 C C . LEU A 1 107 ? -6.121 -2.032 1.294 1.00 96.44 107 LEU A C 1
ATOM 879 O O . LEU A 1 107 ? -6.373 -2.391 2.445 1.00 96.44 107 LEU A O 1
ATOM 883 N N . VAL A 1 108 ? -5.076 -1.249 1.011 1.00 96.69 108 VAL A N 1
ATOM 884 C CA . VAL A 1 108 ? -4.131 -0.807 2.043 1.00 96.69 108 VAL A CA 1
ATOM 885 C C . VAL A 1 108 ? -4.827 0.102 3.048 1.00 96.69 108 VAL A C 1
ATOM 887 O O . VAL A 1 108 ? -4.715 -0.147 4.245 1.00 96.69 108 VAL A O 1
ATOM 890 N N . LEU A 1 109 ? -5.573 1.111 2.596 1.00 96.81 109 LEU A N 1
ATOM 891 C CA . LEU A 1 109 ? -6.272 2.033 3.496 1.00 96.81 109 LEU A CA 1
ATOM 892 C C . LEU A 1 109 ? -7.349 1.314 4.320 1.00 96.81 109 LEU A C 1
ATOM 894 O O . LEU A 1 109 ? -7.424 1.515 5.531 1.00 96.81 109 LEU A O 1
ATOM 898 N N . GLY A 1 110 ? -8.102 0.396 3.709 1.00 95.62 110 GLY A N 1
ATOM 899 C CA . GLY A 1 110 ? -9.068 -0.432 4.428 1.00 95.62 110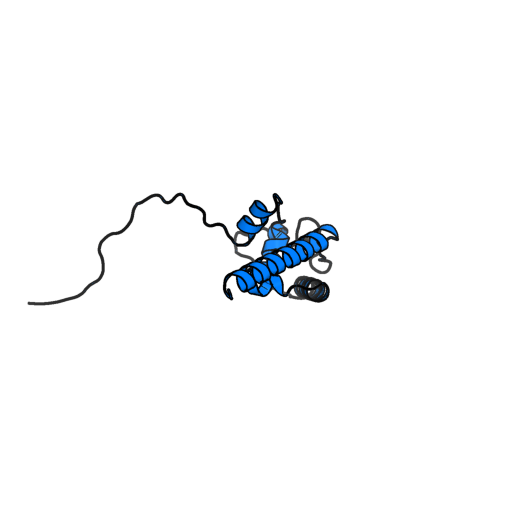 GLY A CA 1
ATOM 900 C C . GLY A 1 110 ? -8.409 -1.291 5.510 1.00 95.62 110 GLY A C 1
ATOM 901 O O . GLY A 1 110 ? -8.880 -1.333 6.645 1.00 95.62 110 GLY A O 1
ATOM 902 N N . LEU A 1 111 ? -7.274 -1.930 5.207 1.00 94.69 111 LEU A N 1
ATOM 903 C CA . LEU A 1 111 ? -6.502 -2.686 6.198 1.00 94.69 111 LEU A CA 1
ATOM 904 C C . LEU A 1 111 ? -5.956 -1.790 7.318 1.00 94.69 111 LEU A C 1
ATOM 906 O O . LEU A 1 111 ? -5.915 -2.212 8.473 1.00 94.69 111 LEU A O 1
ATOM 910 N N . VAL A 1 112 ? -5.536 -0.564 7.007 1.00 95.06 112 VAL A N 1
ATOM 911 C CA . VAL A 1 112 ? -5.052 0.401 8.005 1.00 95.06 112 VAL A CA 1
ATOM 912 C C . VAL A 1 112 ? -6.142 0.710 9.025 1.00 95.06 112 VAL A C 1
ATOM 914 O O . VAL A 1 112 ? -5.880 0.650 10.229 1.00 95.06 112 VAL A O 1
ATOM 917 N N . ASP A 1 113 ? -7.361 0.982 8.564 1.00 93.31 113 ASP A N 1
ATOM 918 C CA . ASP A 1 113 ? -8.497 1.276 9.440 1.00 93.31 113 ASP A CA 1
ATOM 919 C C . ASP A 1 113 ? -8.821 0.089 10.350 1.00 93.31 113 ASP A C 1
ATOM 921 O O . ASP A 1 113 ? -8.970 0.247 11.563 1.00 93.31 113 ASP A O 1
ATOM 925 N N . ARG A 1 114 ? -8.774 -1.128 9.806 1.00 90.12 114 ARG A N 1
ATOM 926 C CA . ARG A 1 114 ? -8.943 -2.363 10.579 1.00 90.12 114 ARG A CA 1
ATOM 927 C C . ARG A 1 114 ? -7.889 -2.563 11.667 1.00 90.12 114 ARG A C 1
ATOM 929 O O . ARG A 1 114 ? -8.206 -2.974 12.784 1.00 90.12 114 ARG A O 1
ATOM 936 N N . VAL A 1 115 ? -6.624 -2.263 11.376 1.00 88.88 115 VAL A N 1
ATOM 937 C CA . VAL A 1 115 ? -5.543 -2.377 12.368 1.00 88.88 115 VAL A CA 1
ATOM 938 C C . VAL A 1 115 ? -5.678 -1.305 13.463 1.00 88.88 115 VAL A C 1
ATOM 940 O O . VAL A 1 115 ? -5.398 -1.584 14.636 1.00 88.88 115 VAL A O 1
ATOM 943 N N . LYS A 1 116 ? -6.142 -0.095 13.116 1.00 88.62 116 LYS A N 1
ATOM 944 C CA . LYS A 1 116 ? -6.450 0.964 14.094 1.00 88.62 116 LYS A CA 1
ATOM 945 C C . LYS A 1 116 ? -7.595 0.554 15.019 1.00 88.62 116 LYS A C 1
ATOM 947 O O . LYS A 1 116 ? -7.441 0.659 16.235 1.00 88.62 116 LYS A O 1
ATOM 952 N N . GLU A 1 117 ? -8.694 0.035 14.468 1.00 84.31 117 GLU A N 1
ATOM 953 C CA . GLU A 1 117 ? -9.845 -0.461 15.237 1.00 84.31 117 GLU A CA 1
ATOM 954 C C . GLU A 1 117 ? -9.409 -1.489 16.289 1.00 84.31 117 GLU A C 1
ATOM 956 O O . GLU A 1 117 ? -9.714 -1.338 17.474 1.00 84.31 117 GLU A O 1
ATOM 961 N N . TYR A 1 118 ? -8.615 -2.486 15.884 1.00 75.88 118 TYR A N 1
ATOM 962 C CA . TYR A 1 118 ? -8.123 -3.523 16.793 1.00 75.88 118 TYR A CA 1
ATOM 963 C C . TYR A 1 118 ? -7.265 -2.950 17.933 1.00 75.88 118 TYR A C 1
ATOM 965 O O . TYR A 1 118 ? -7.410 -3.337 19.093 1.00 75.88 118 TYR A O 1
ATOM 973 N N . THR A 1 119 ? -6.406 -1.977 17.621 1.00 73.94 119 THR A N 1
ATOM 974 C CA . THR A 1 119 ? -5.541 -1.322 18.613 1.00 73.94 119 THR A CA 1
ATOM 975 C C . THR A 1 119 ? -6.360 -0.526 19.628 1.00 73.94 119 THR A C 1
ATOM 977 O O . THR A 1 119 ? -6.104 -0.615 20.829 1.00 73.94 119 THR A O 1
ATOM 980 N N . MET A 1 120 ? -7.385 0.201 19.173 1.00 71.88 120 MET A N 1
ATOM 981 C CA . MET A 1 120 ? -8.273 0.964 20.057 1.00 71.88 120 MET A CA 1
ATOM 982 C C . MET A 1 120 ? -9.101 0.055 20.969 1.00 71.88 120 MET A C 1
ATOM 984 O O . MET A 1 120 ? -9.280 0.367 22.146 1.00 71.88 120 MET A O 1
ATOM 988 N N . VAL A 1 121 ? -9.599 -1.072 20.450 1.00 67.25 121 VAL A N 1
ATOM 989 C CA . VAL A 1 121 ? -10.341 -2.058 21.251 1.00 67.25 121 VAL A CA 1
ATOM 990 C C . VAL A 1 121 ? -9.440 -2.659 22.329 1.00 67.25 121 VAL A C 1
ATOM 992 O O . VAL A 1 121 ? -9.829 -2.697 23.494 1.00 67.25 121 VAL A O 1
ATOM 995 N N . PHE A 1 122 ? -8.215 -3.055 21.978 1.00 61.19 122 PHE A N 1
ATOM 996 C CA . PHE A 1 122 ? -7.272 -3.632 22.935 1.00 61.19 122 PHE A CA 1
ATOM 997 C C . PHE A 1 122 ? -6.857 -2.629 24.023 1.00 61.19 122 PHE A C 1
ATOM 999 O O . PHE A 1 122 ? -6.828 -2.968 25.203 1.00 61.19 122 PHE A O 1
ATOM 1006 N N . GLN A 1 123 ? -6.611 -1.368 23.652 1.00 60.91 123 GLN A N 1
ATOM 1007 C CA . GLN A 1 123 ? -6.316 -0.300 24.613 1.00 60.91 123 GLN A CA 1
ATOM 1008 C C . GLN A 1 123 ? -7.480 -0.025 25.565 1.00 60.91 123 GLN A C 1
ATOM 1010 O O . GLN A 1 123 ? -7.250 0.224 26.744 1.00 60.91 123 GLN A O 1
ATOM 1015 N N . LYS A 1 124 ? -8.728 -0.076 25.084 1.00 62.22 124 LYS A N 1
ATOM 1016 C CA . LYS A 1 124 ? -9.897 0.049 25.962 1.00 62.22 124 LYS A CA 1
ATOM 1017 C C . LYS A 1 124 ? -9.951 -1.108 26.954 1.00 62.22 124 LYS A C 1
ATOM 1019 O O . LYS A 1 124 ? -10.084 -0.848 28.137 1.00 62.22 124 LYS A O 1
ATOM 1024 N N . LEU A 1 125 ? -9.785 -2.350 26.498 1.00 55.19 125 LEU A N 1
ATOM 1025 C CA . LEU A 1 125 ? -9.865 -3.541 27.353 1.00 55.19 125 LEU A CA 1
ATOM 1026 C C . LEU A 1 125 ? -8.766 -3.626 28.427 1.00 55.19 125 LEU A C 1
ATOM 1028 O O . LEU A 1 125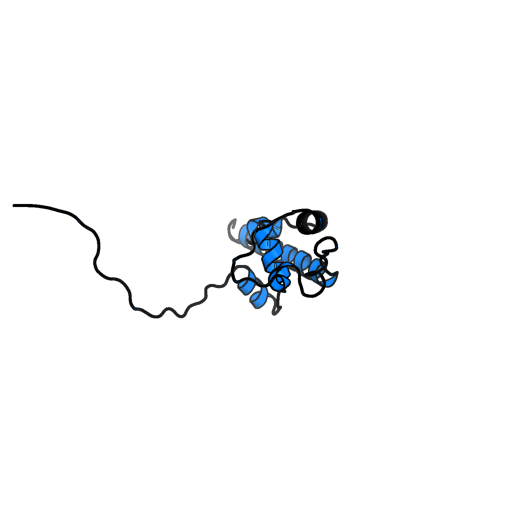 ? -9.000 -4.243 29.454 1.00 55.19 125 LEU A O 1
ATOM 1032 N N . LEU A 1 126 ? -7.592 -3.028 28.202 1.00 61.47 126 LEU A N 1
ATOM 1033 C CA . LEU A 1 126 ? -6.493 -2.999 29.180 1.00 61.47 126 LEU A CA 1
ATOM 1034 C C . LEU A 1 126 ? -6.582 -1.855 30.203 1.00 61.47 126 LEU A C 1
ATOM 1036 O O . LEU A 1 126 ? -5.860 -1.877 31.195 1.00 61.47 126 LEU A O 1
ATOM 1040 N N . ASN A 1 127 ? -7.411 -0.843 29.940 1.00 58.03 127 ASN A N 1
ATOM 1041 C CA . ASN A 1 127 ? -7.590 0.325 30.808 1.00 58.03 127 ASN A CA 1
ATOM 1042 C C . ASN A 1 127 ? -8.848 0.219 31.700 1.00 58.03 127 ASN A C 1
ATOM 1044 O O . ASN A 1 127 ? -9.252 1.218 32.298 1.00 58.03 127 ASN A O 1
ATOM 1048 N N . TYR A 1 128 ? -9.452 -0.972 31.776 1.00 45.50 128 TYR A N 1
ATOM 1049 C CA . TYR A 1 128 ? -10.508 -1.369 32.715 1.00 45.50 128 TYR A CA 1
ATOM 1050 C C . TYR A 1 128 ? -9.996 -2.499 33.610 1.00 45.50 128 TYR A C 1
ATOM 1052 O O . TYR A 1 128 ? -10.459 -2.559 34.770 1.00 45.50 128 TYR A O 1
#

Sequence (128 aa):
MTSLDVLTNNVFDHPRSNSNSTFWSTLERAYDLQIPTYVKNILRITGYGNPISFQRITPDTLEQIEIFVRTSVSFPLPADSREEDYFGHFFVNKRNLFTFTPGDRDLVLGLVDRVKEYTMVFQKLLNY

Radius of gyration: 20.51 Å; chains: 1; bounding box: 57×43×52 Å

Secondary structure (DSSP, 8-state):
----------------------HHHHHHHHTT----HHHHHHHHHTT--SHHHHTT--HHHHHHHHHHHHH-S-----TT--THHHHHHHHTT-GGG----HHHHHHHHHHHHHHHHHHHHHHHHH--

Organism: NCBI:txid54128

pLDDT: mean 78.53, std 20.23, range [30.61, 97.56]

Foldseek 3Di:
DDDDDDDDDDDDPDDDDDDPCQPQNVLCVVPVHDQQLQLLQLCVVVPNNDLVNLLVDDPVNLVVSLVCQLPVPDDDDPPPDDLCSHQNPVCSVPSNPGHQDPVNVCVSVVSSVVSVVVVVVVVVVVVD